Protein AF-A0A923TW00-F1 (afdb_monomer_lite)

Foldseek 3Di:
DVVVVVVCLVCLLVPLVVLLVVLQVVLVVCVVVVNPPSSVVSNVSSVVSVVSNVVSVVVVCVVVVVVVVVVPD

Radius of gyration: 17.18 Å; chains: 1; bounding box: 31×33×52 Å

Sequence (73 aa):
MMQTLLLAVKFLPYWTLPLFLIFGEMAFIFRRRGNRGRMKKMLVVSIFFFALTAAFFVFRWDMVAIPWIERHI

Secondary structure (DSSP, 8-state):
-HHHHHHHHHHHHHHHHHHHHHHHHHHHHHHHTT-HHHHHHHHHHHHHHHHHHHHHHHHHHHHHHHHHHTTT-

pLDDT: mean 83.33, std 12.08, range [59.0, 95.38]

Structure (mmCIF, N/CA/C/O backbone):
data_AF-A0A923TW00-F1
#
_entry.id   AF-A0A923TW00-F1
#
loop_
_atom_site.group_PDB
_atom_site.id
_atom_site.type_symbol
_atom_site.label_atom_id
_atom_site.label_alt_id
_atom_site.label_comp_id
_atom_site.label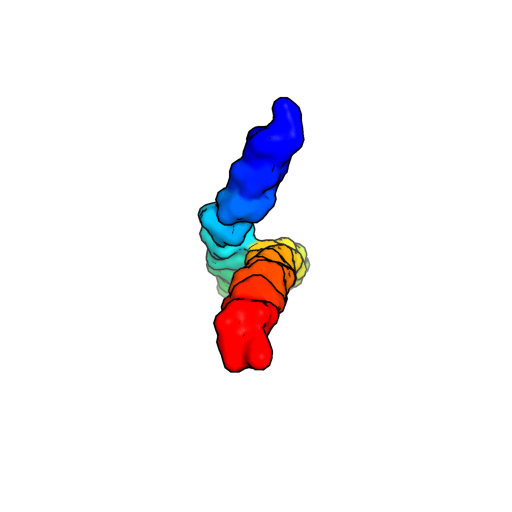_asym_id
_atom_site.label_entity_id
_atom_site.label_seq_id
_atom_site.pdbx_PDB_ins_code
_atom_site.Cartn_x
_atom_site.Cartn_y
_atom_site.Cartn_z
_atom_site.occupancy
_atom_site.B_iso_or_equiv
_atom_site.auth_seq_id
_atom_site.auth_comp_id
_atom_site.auth_asym_id
_atom_site.auth_atom_id
_atom_site.pdbx_PDB_model_num
ATOM 1 N N . MET A 1 1 ? 12.004 18.809 -15.204 1.00 66.56 1 MET A N 1
ATOM 2 C CA . MET A 1 1 ? 10.660 18.437 -14.695 1.00 66.56 1 MET A CA 1
ATOM 3 C C . MET A 1 1 ? 10.291 16.980 -14.978 1.00 66.56 1 MET A C 1
ATOM 5 O O . MET A 1 1 ? 9.913 16.297 -14.040 1.00 66.56 1 MET A O 1
ATOM 9 N N . MET A 1 2 ? 10.443 16.467 -16.209 1.00 72.75 2 MET A N 1
ATOM 10 C CA . MET A 1 2 ? 10.103 15.066 -16.546 1.00 72.75 2 MET A CA 1
ATOM 11 C C . MET A 1 2 ? 10.887 14.016 -15.722 1.00 72.75 2 MET A C 1
ATOM 13 O O . MET A 1 2 ? 10.321 13.039 -15.242 1.00 72.75 2 MET A O 1
ATOM 17 N N . GLN A 1 3 ? 12.190 14.240 -15.499 1.00 71.31 3 GLN A N 1
ATOM 18 C CA . GLN A 1 3 ? 13.063 13.307 -14.765 1.00 71.31 3 GLN A CA 1
ATOM 19 C C . GLN A 1 3 ? 12.746 13.218 -13.264 1.00 71.31 3 GLN A C 1
ATOM 21 O O . GLN A 1 3 ? 12.785 12.131 -12.692 1.00 71.31 3 GLN A O 1
ATOM 26 N N . THR A 1 4 ? 12.390 14.335 -12.624 1.00 74.38 4 THR A N 1
ATOM 27 C CA . THR A 1 4 ? 11.994 14.368 -11.208 1.00 74.38 4 THR A CA 1
ATOM 28 C C . THR A 1 4 ? 10.690 13.611 -10.968 1.00 74.38 4 THR A C 1
ATOM 30 O O . THR A 1 4 ? 10.562 12.909 -9.968 1.00 74.38 4 THR A O 1
ATOM 33 N N . LEU A 1 5 ? 9.753 13.686 -11.916 1.00 72.25 5 LEU A N 1
ATOM 34 C CA . LEU A 1 5 ? 8.493 12.945 -11.866 1.00 72.25 5 LEU A CA 1
ATOM 35 C C . LEU A 1 5 ? 8.725 11.428 -11.982 1.00 72.25 5 LEU A C 1
ATOM 37 O O . LEU A 1 5 ? 8.172 10.651 -11.209 1.00 72.25 5 LEU A O 1
ATOM 41 N N . LEU A 1 6 ? 9.616 11.008 -12.885 1.00 74.69 6 LEU A N 1
ATOM 42 C CA . LEU A 1 6 ? 10.007 9.601 -13.041 1.00 74.69 6 LEU A CA 1
ATOM 43 C C . LEU A 1 6 ? 10.721 9.039 -11.803 1.00 74.69 6 LEU A C 1
ATOM 45 O O . LEU A 1 6 ? 10.501 7.884 -11.437 1.00 74.69 6 LEU A O 1
ATOM 49 N N . LEU A 1 7 ? 11.558 9.843 -11.142 1.00 77.44 7 LEU A N 1
ATOM 50 C CA . LEU A 1 7 ? 12.180 9.478 -9.867 1.00 77.44 7 LEU A CA 1
ATOM 51 C C . LEU A 1 7 ? 11.124 9.274 -8.778 1.00 77.44 7 LEU A C 1
ATOM 53 O O . LEU A 1 7 ? 11.133 8.235 -8.124 1.00 77.44 7 LEU A O 1
ATOM 57 N N . ALA A 1 8 ? 10.176 10.202 -8.635 1.00 74.69 8 ALA A N 1
ATOM 58 C CA . ALA A 1 8 ? 9.092 10.072 -7.661 1.00 74.69 8 ALA A CA 1
ATOM 59 C C . ALA A 1 8 ? 8.283 8.778 -7.866 1.00 74.69 8 ALA A C 1
ATOM 61 O O . ALA A 1 8 ? 8.003 8.068 -6.902 1.00 74.69 8 ALA A O 1
ATOM 62 N N . VAL A 1 9 ? 7.991 8.414 -9.120 1.00 77.25 9 VAL A N 1
ATOM 63 C CA . VAL A 1 9 ? 7.303 7.157 -9.457 1.00 77.25 9 VAL A CA 1
ATOM 64 C C . VAL A 1 9 ? 8.158 5.936 -9.102 1.00 77.25 9 VAL A C 1
ATOM 66 O O . VAL A 1 9 ? 7.652 5.002 -8.489 1.00 77.25 9 VAL A O 1
ATOM 69 N N . LYS A 1 10 ? 9.464 5.939 -9.403 1.00 76.44 10 LYS A N 1
ATOM 70 C CA . LYS A 1 10 ? 10.371 4.835 -9.024 1.00 76.44 10 LYS A CA 1
ATOM 71 C C . LYS A 1 10 ? 10.481 4.642 -7.512 1.00 76.44 10 LYS A C 1
ATOM 73 O O . LYS A 1 10 ? 10.654 3.508 -7.063 1.00 76.44 10 LYS A O 1
ATOM 78 N N . PHE A 1 11 ? 10.397 5.733 -6.754 1.00 82.50 11 PHE A N 1
ATOM 79 C CA . PHE A 1 11 ? 10.490 5.719 -5.299 1.00 82.50 11 PHE A CA 1
ATOM 80 C C . PHE A 1 11 ? 9.149 5.478 -4.592 1.00 82.50 11 PHE A C 1
ATOM 82 O O . PHE A 1 11 ? 9.145 5.219 -3.393 1.00 82.50 11 PHE A O 1
ATOM 89 N N . LEU A 1 12 ? 8.028 5.494 -5.316 1.00 84.19 12 LEU A N 1
ATOM 90 C CA . LEU A 1 12 ? 6.681 5.276 -4.786 1.00 84.19 12 LEU A CA 1
ATOM 91 C C . LEU A 1 12 ? 6.555 4.057 -3.843 1.00 84.19 12 LEU A C 1
ATOM 93 O O . LEU A 1 12 ? 6.116 4.262 -2.709 1.00 84.19 12 LEU A O 1
ATOM 97 N N . PRO A 1 13 ? 7.007 2.833 -4.202 1.00 84.62 13 PRO A N 1
ATOM 98 C CA . PRO A 1 13 ? 6.896 1.667 -3.316 1.00 84.62 13 PRO A CA 1
ATOM 99 C C . PRO A 1 13 ? 7.667 1.809 -1.997 1.00 84.62 13 PRO A C 1
ATOM 101 O O . PRO A 1 13 ? 7.262 1.227 -0.992 1.00 84.62 13 PRO A O 1
ATOM 104 N N . TYR A 1 14 ? 8.747 2.598 -1.965 1.00 85.88 14 TYR A N 1
ATOM 105 C CA . TYR A 1 14 ? 9.553 2.793 -0.755 1.00 85.88 14 TYR A CA 1
ATOM 106 C C . TYR A 1 14 ? 8.827 3.615 0.311 1.00 85.88 14 TYR A C 1
ATOM 108 O O . TYR A 1 14 ? 9.167 3.502 1.483 1.00 85.88 14 TYR A O 1
ATOM 116 N N . TRP A 1 15 ? 7.818 4.401 -0.072 1.00 85.62 15 TRP A N 1
ATOM 117 C CA . TRP A 1 15 ? 6.994 5.163 0.868 1.00 85.62 15 TRP A CA 1
ATOM 118 C C . TRP A 1 15 ? 5.628 4.508 1.083 1.00 85.62 15 TRP A C 1
ATOM 120 O O . TRP A 1 15 ? 5.135 4.484 2.210 1.00 85.62 15 TRP A O 1
ATOM 130 N N . THR A 1 16 ? 5.022 3.910 0.051 1.00 91.12 16 THR A N 1
ATOM 131 C CA . THR A 1 16 ? 3.699 3.275 0.176 1.00 91.12 16 THR A CA 1
ATOM 132 C C . THR A 1 16 ? 3.735 1.978 0.981 1.00 91.12 16 THR A C 1
ATOM 134 O O . THR A 1 16 ? 2.794 1.721 1.731 1.00 91.12 16 THR A O 1
ATOM 137 N N . LEU A 1 17 ? 4.810 1.185 0.894 1.00 89.50 17 LEU A N 1
ATOM 138 C CA . LEU A 1 17 ? 4.929 -0.066 1.647 1.00 89.50 17 LEU A CA 1
ATOM 139 C C . LEU A 1 17 ? 5.058 0.173 3.169 1.00 89.50 17 LEU A C 1
ATOM 141 O O . LEU A 1 17 ? 4.287 -0.434 3.915 1.00 89.50 17 LEU A O 1
ATOM 145 N N . PRO A 1 18 ? 5.926 1.081 3.669 1.00 92.38 18 PRO A N 1
ATOM 146 C CA . PRO A 1 18 ? 5.925 1.440 5.088 1.00 92.38 18 PRO A CA 1
ATOM 147 C C . PRO A 1 18 ? 4.581 1.997 5.561 1.00 92.38 18 PRO A C 1
ATOM 149 O O . PRO A 1 18 ? 4.115 1.628 6.637 1.00 92.38 18 PRO A O 1
ATOM 152 N N . LEU A 1 19 ? 3.924 2.843 4.758 1.00 91.94 19 LEU A N 1
ATOM 153 C CA . LEU A 1 19 ? 2.609 3.387 5.107 1.00 91.94 19 LEU A CA 1
ATOM 154 C C . LEU A 1 19 ? 1.556 2.279 5.221 1.00 91.94 19 LEU A C 1
ATOM 156 O O . LEU A 1 19 ? 0.814 2.256 6.202 1.00 91.94 19 LEU A O 1
ATOM 160 N N . PHE A 1 20 ? 1.523 1.326 4.286 1.00 92.75 20 PHE A N 1
ATOM 161 C CA . PHE A 1 20 ? 0.655 0.149 4.369 1.00 92.75 20 PHE A CA 1
ATOM 162 C C . PHE A 1 20 ? 0.806 -0.580 5.713 1.00 92.75 20 PHE A C 1
ATOM 164 O O . PHE A 1 20 ? -0.205 -0.832 6.379 1.00 92.75 20 PHE A O 1
ATOM 171 N N . LEU A 1 21 ? 2.050 -0.857 6.125 1.00 93.38 21 LEU A N 1
ATOM 172 C CA . LEU A 1 21 ? 2.362 -1.542 7.382 1.00 93.38 21 LEU A CA 1
ATOM 173 C C . LEU A 1 21 ? 1.933 -0.719 8.602 1.00 93.38 21 LEU A C 1
ATOM 175 O O . LEU A 1 21 ? 1.246 -1.238 9.479 1.00 93.38 21 LEU A O 1
ATOM 179 N N . ILE A 1 22 ? 2.262 0.577 8.632 1.00 93.62 22 ILE A N 1
ATOM 180 C CA . ILE A 1 22 ? 1.891 1.482 9.732 1.00 93.62 22 ILE A CA 1
ATOM 181 C C . ILE A 1 22 ? 0.367 1.547 9.889 1.00 93.62 22 ILE A C 1
ATOM 183 O O . ILE A 1 22 ? -0.151 1.401 10.997 1.00 93.62 22 ILE A O 1
ATOM 187 N N . PHE A 1 23 ? -0.375 1.734 8.794 1.00 93.25 23 PHE A N 1
ATOM 188 C CA . PHE A 1 23 ? -1.837 1.802 8.845 1.00 93.25 23 PHE A CA 1
ATOM 189 C C . PHE A 1 23 ? -2.477 0.449 9.182 1.00 93.25 23 PHE A C 1
ATOM 191 O O . PHE A 1 23 ? -3.499 0.419 9.876 1.00 93.25 23 PHE A O 1
ATOM 198 N N . GLY A 1 24 ? -1.869 -0.659 8.752 1.00 91.06 24 GLY A N 1
ATOM 199 C CA . GLY A 1 24 ? -2.283 -2.011 9.132 1.00 91.06 24 GLY A CA 1
ATOM 200 C C . GLY A 1 24 ? -2.148 -2.247 10.638 1.00 91.06 24 GLY A C 1
ATOM 201 O O . GLY A 1 24 ? -3.115 -2.644 11.296 1.00 91.06 24 GLY A O 1
ATOM 202 N N . GLU A 1 25 ? -0.994 -1.898 11.208 1.00 93.62 25 GLU A N 1
ATOM 203 C CA . GLU A 1 25 ? -0.742 -1.956 12.653 1.00 93.62 25 GLU A CA 1
ATOM 204 C C . GLU 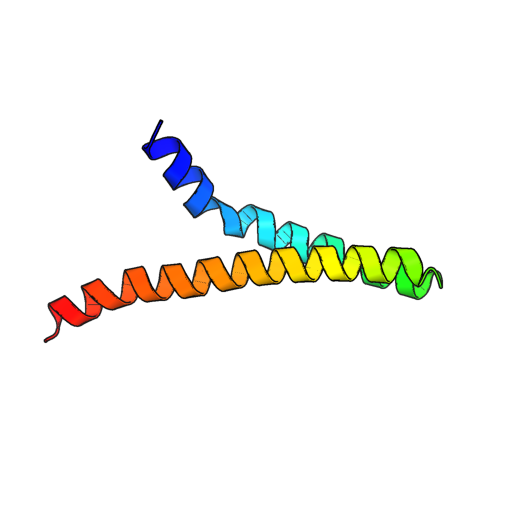A 1 25 ? -1.691 -1.037 13.434 1.00 93.62 25 GLU A C 1
ATOM 206 O O . GLU A 1 25 ? -2.318 -1.454 14.413 1.00 93.62 25 GLU A O 1
ATOM 211 N N . MET A 1 26 ? -1.904 0.198 12.967 1.00 92.12 26 MET A N 1
ATOM 212 C CA . MET A 1 26 ? -2.876 1.106 13.582 1.00 92.12 26 MET A CA 1
ATOM 213 C C . MET A 1 26 ? -4.291 0.521 13.580 1.00 92.12 26 MET A C 1
ATOM 215 O O . MET A 1 26 ? -4.992 0.611 14.595 1.00 92.12 26 MET A O 1
ATOM 219 N N . ALA A 1 27 ? -4.723 -0.106 12.481 1.00 92.75 27 ALA A N 1
ATOM 220 C CA . ALA A 1 27 ? -6.018 -0.777 12.425 1.00 92.75 27 ALA A CA 1
ATOM 221 C C . ALA A 1 27 ? -6.117 -1.869 13.503 1.00 92.75 27 ALA A C 1
ATOM 223 O O . ALA A 1 27 ? -7.124 -1.946 14.214 1.00 92.75 27 ALA A O 1
ATOM 224 N N . PHE A 1 28 ? -5.059 -2.655 13.697 1.00 93.06 28 PHE A N 1
ATOM 225 C CA . PHE A 1 28 ? -5.013 -3.691 14.725 1.00 93.06 28 PHE A CA 1
ATOM 226 C C . PHE A 1 28 ? -5.045 -3.124 16.154 1.00 93.06 28 PHE A C 1
ATOM 228 O O . PHE A 1 28 ? -5.786 -3.629 17.006 1.00 93.06 28 PHE A O 1
ATOM 235 N N . ILE A 1 29 ? -4.348 -2.015 16.413 1.00 93.81 29 ILE A N 1
ATOM 236 C CA . ILE A 1 29 ? -4.418 -1.297 17.696 1.00 93.81 29 ILE A CA 1
ATOM 237 C C . ILE A 1 29 ? -5.850 -0.811 17.968 1.00 93.81 29 ILE A C 1
ATOM 239 O O . ILE A 1 29 ? -6.379 -1.016 19.065 1.00 93.81 29 ILE A O 1
ATOM 243 N N . PHE A 1 30 ? -6.523 -0.208 16.982 1.00 93.38 30 PHE A N 1
ATOM 244 C CA . PHE A 1 30 ? -7.912 0.240 17.145 1.00 93.38 30 PHE A CA 1
ATOM 245 C C . PHE A 1 30 ? -8.894 -0.922 17.322 1.00 93.38 30 PHE A C 1
ATOM 247 O O . PHE A 1 30 ? -9.864 -0.773 18.071 1.00 93.38 30 PHE A O 1
ATOM 254 N N . ARG A 1 31 ? -8.626 -2.082 16.704 1.00 92.81 31 ARG A N 1
ATOM 255 C CA . ARG A 1 31 ? -9.384 -3.320 16.938 1.00 92.81 31 ARG A CA 1
ATOM 256 C C . ARG A 1 31 ? -9.293 -3.751 18.400 1.00 92.81 31 ARG A C 1
ATOM 258 O O . ARG A 1 31 ? -10.332 -3.999 19.008 1.00 92.81 31 ARG A O 1
ATOM 265 N N . ARG A 1 32 ? -8.083 -3.784 18.975 1.00 93.88 32 ARG A N 1
ATOM 266 C CA . ARG A 1 32 ? -7.856 -4.132 20.393 1.00 93.88 32 ARG A CA 1
ATOM 267 C C . ARG A 1 32 ? -8.549 -3.161 21.354 1.00 93.88 32 ARG A C 1
ATOM 269 O O . ARG A 1 32 ? -9.036 -3.581 22.393 1.00 93.88 32 ARG A O 1
ATOM 276 N N . ARG A 1 33 ? -8.652 -1.880 20.988 1.00 93.25 33 ARG A N 1
ATOM 277 C CA . ARG A 1 33 ? -9.361 -0.847 21.770 1.00 93.25 33 ARG A CA 1
ATOM 278 C C . ARG A 1 33 ? -10.887 -0.847 21.579 1.00 93.25 33 ARG A C 1
ATOM 280 O O . ARG A 1 33 ? -11.550 0.063 22.062 1.00 93.25 33 ARG A O 1
ATOM 287 N N . GLY A 1 34 ? -11.451 -1.793 20.822 1.00 92.94 34 GLY A N 1
ATOM 288 C CA . GLY A 1 34 ? -12.892 -1.861 20.544 1.00 92.94 34 GLY A CA 1
ATOM 289 C C . GLY A 1 34 ? -13.422 -0.764 19.608 1.00 92.94 34 GLY A C 1
ATOM 290 O O . GLY A 1 34 ? -14.620 -0.714 19.328 1.00 92.94 34 GLY A O 1
ATOM 291 N N . ASN A 1 35 ? -12.558 0.098 19.060 1.00 92.81 35 ASN A N 1
ATOM 292 C CA . ASN A 1 35 ? -12.967 1.218 18.213 1.00 92.81 35 ASN A CA 1
ATOM 293 C C . ASN A 1 35 ? -13.108 0.778 16.746 1.00 92.81 35 ASN A C 1
ATOM 295 O O . ASN A 1 35 ? -12.275 1.082 15.885 1.00 92.81 35 ASN A O 1
ATOM 299 N N . ARG A 1 36 ? -14.195 0.048 16.464 1.00 89.12 36 ARG A N 1
ATOM 300 C CA . ARG A 1 36 ? -14.484 -0.534 15.140 1.00 89.12 36 ARG A CA 1
ATOM 301 C C . ARG A 1 36 ? -14.565 0.513 14.021 1.00 89.12 36 ARG A C 1
ATOM 303 O O . ARG A 1 36 ? -14.190 0.211 12.891 1.00 89.12 36 ARG A O 1
ATOM 310 N N . GLY A 1 37 ? -15.016 1.735 14.320 1.00 93.12 37 GLY A N 1
ATOM 311 C CA . GLY A 1 37 ? -15.116 2.819 13.336 1.00 93.12 37 GLY A CA 1
ATOM 312 C C . GLY A 1 37 ? -13.747 3.284 12.836 1.00 93.12 37 GLY A C 1
ATOM 313 O O . GLY A 1 37 ? -13.504 3.308 11.629 1.00 93.12 37 GLY A O 1
ATOM 314 N N . ARG A 1 38 ? -12.822 3.597 13.755 1.00 91.00 38 ARG A N 1
ATOM 315 C CA . ARG A 1 38 ? -11.446 3.982 13.389 1.00 91.00 38 ARG A CA 1
ATOM 316 C C . ARG A 1 38 ? -10.664 2.816 12.788 1.00 91.00 38 ARG A C 1
ATOM 318 O O . ARG A 1 38 ? -9.954 3.028 11.813 1.00 91.00 38 ARG A O 1
ATOM 325 N N . MET A 1 39 ? -10.861 1.595 13.293 1.00 94.81 39 MET A N 1
ATOM 326 C CA . MET A 1 39 ? -10.273 0.379 12.718 1.00 94.81 39 MET A CA 1
ATOM 327 C C . MET A 1 39 ? -10.606 0.241 11.228 1.00 94.81 39 MET A C 1
ATOM 329 O O . MET A 1 39 ? -9.695 0.087 10.422 1.00 94.81 39 MET A O 1
ATOM 333 N N . LYS A 1 40 ? -11.892 0.337 10.848 1.00 93.44 40 LYS A N 1
ATOM 334 C CA . LYS A 1 40 ? -12.312 0.230 9.440 1.00 93.44 40 LYS A CA 1
ATOM 335 C C . LYS A 1 40 ? -11.648 1.293 8.565 1.00 93.44 40 LYS A C 1
ATOM 337 O O . LYS A 1 40 ? -11.154 0.960 7.496 1.00 93.44 40 LYS A O 1
ATOM 342 N N . LYS A 1 41 ? -11.594 2.547 9.029 1.00 93.75 41 LYS A N 1
ATOM 343 C CA . LYS A 1 41 ? -10.943 3.641 8.286 1.00 93.75 41 LYS A CA 1
ATOM 344 C C . LYS A 1 41 ? -9.456 3.362 8.054 1.00 93.75 41 LYS A C 1
ATOM 346 O O . LYS A 1 41 ? -9.001 3.470 6.923 1.00 93.75 41 LYS A O 1
ATOM 351 N N . MET A 1 42 ? -8.723 2.945 9.088 1.00 94.56 42 MET A N 1
ATOM 352 C CA . MET A 1 42 ? -7.294 2.623 8.957 1.00 94.56 42 MET A CA 1
ATOM 353 C C . MET A 1 42 ? -7.051 1.409 8.058 1.00 94.56 42 MET A C 1
ATOM 355 O O . MET A 1 42 ? -6.112 1.413 7.270 1.00 94.56 42 MET A O 1
ATOM 359 N N . LEU A 1 43 ? -7.932 0.406 8.114 1.00 94.00 43 LEU A N 1
ATOM 360 C CA . LEU A 1 43 ? -7.855 -0.763 7.241 1.00 94.00 43 LEU A CA 1
ATOM 361 C C . LEU A 1 43 ? -8.063 -0.385 5.767 1.00 94.00 43 LEU A C 1
ATOM 363 O O . LEU A 1 43 ? -7.305 -0.835 4.919 1.00 94.00 43 LEU A O 1
ATOM 367 N N . VAL A 1 44 ? -9.039 0.478 5.462 1.00 95.38 44 VAL A N 1
ATOM 368 C CA . VAL A 1 44 ? -9.266 0.986 4.095 1.00 95.38 44 VAL A CA 1
ATOM 369 C C . VAL A 1 44 ? -8.037 1.735 3.579 1.00 95.38 44 VAL A C 1
ATOM 371 O O . VAL A 1 44 ? -7.604 1.494 2.456 1.00 95.38 44 VAL A O 1
ATOM 374 N N . VAL A 1 45 ? -7.442 2.597 4.407 1.00 94.62 45 VAL A N 1
ATOM 375 C CA . VAL A 1 45 ? -6.221 3.335 4.046 1.00 94.62 45 VAL A CA 1
ATOM 376 C C . VAL A 1 45 ? -5.047 2.379 3.813 1.00 94.62 45 VAL A C 1
ATOM 378 O O . VAL A 1 45 ? -4.337 2.510 2.820 1.00 94.62 45 VAL A O 1
ATOM 381 N N . SER A 1 46 ? -4.869 1.379 4.678 1.00 94.25 46 SER A N 1
ATOM 382 C CA . SER A 1 46 ? -3.852 0.335 4.513 1.00 94.25 46 SER A CA 1
ATOM 383 C C . SER A 1 46 ? -4.045 -0.418 3.186 1.00 94.25 46 SER A C 1
ATOM 385 O O . SER A 1 46 ? -3.134 -0.448 2.359 1.00 94.25 46 SER A O 1
ATOM 387 N N . ILE A 1 47 ? -5.252 -0.922 2.908 1.00 94.50 47 ILE A N 1
ATOM 388 C CA . ILE A 1 47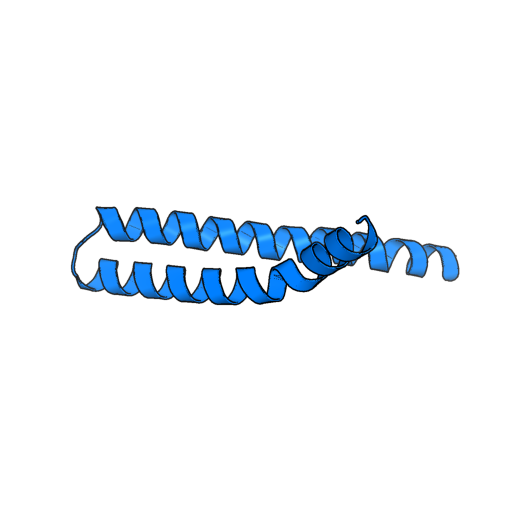 ? -5.577 -1.628 1.655 1.00 94.50 47 ILE A CA 1
ATOM 389 C C . ILE A 1 47 ? -5.311 -0.752 0.424 1.00 94.50 47 ILE A C 1
ATOM 391 O O . ILE A 1 47 ? -4.790 -1.244 -0.574 1.00 94.50 47 ILE A O 1
ATOM 395 N N . PHE A 1 48 ? -5.614 0.545 0.490 1.00 94.00 48 PHE A N 1
ATOM 396 C CA . PHE A 1 48 ? -5.318 1.478 -0.596 1.00 94.00 48 PHE A CA 1
ATOM 397 C C . PHE A 1 48 ? -3.810 1.559 -0.899 1.00 94.00 48 PHE A C 1
ATOM 399 O O . PHE A 1 48 ? -3.407 1.445 -2.057 1.00 94.00 48 PHE A O 1
ATOM 406 N N . PHE A 1 49 ? -2.961 1.674 0.128 1.00 92.88 49 PHE A N 1
ATOM 407 C CA . PHE A 1 49 ? -1.502 1.664 -0.049 1.00 92.88 49 PHE A CA 1
ATOM 408 C C . PHE A 1 49 ? -0.963 0.314 -0.534 1.00 92.88 49 PHE A C 1
ATOM 410 O O . PHE A 1 49 ? -0.017 0.277 -1.328 1.00 92.88 49 PHE A O 1
ATOM 417 N N . PHE A 1 50 ? -1.576 -0.789 -0.104 1.00 92.69 50 PHE A N 1
ATOM 418 C CA . PHE A 1 50 ? -1.262 -2.117 -0.623 1.00 92.69 50 PHE A CA 1
ATOM 419 C C . PHE A 1 50 ? -1.560 -2.210 -2.122 1.00 92.69 50 PHE A C 1
ATOM 421 O O . PHE A 1 50 ? -0.684 -2.600 -2.890 1.00 92.69 50 PHE A O 1
ATOM 428 N N . ALA A 1 51 ? -2.751 -1.783 -2.552 1.00 92.75 51 ALA A N 1
ATOM 429 C CA . ALA A 1 51 ? -3.150 -1.790 -3.957 1.00 92.75 51 ALA A CA 1
ATOM 430 C C . ALA A 1 51 ? -2.226 -0.920 -4.825 1.00 92.75 51 ALA A C 1
ATOM 432 O O . ALA A 1 51 ? -1.804 -1.359 -5.891 1.00 92.75 51 ALA A O 1
ATOM 433 N N . LEU A 1 52 ? -1.845 0.269 -4.345 1.00 90.88 52 LEU A N 1
ATOM 434 C CA . LEU A 1 52 ? -0.854 1.136 -4.998 1.00 90.88 52 LEU A CA 1
ATOM 435 C C . LEU A 1 52 ? 0.496 0.439 -5.188 1.00 90.88 52 LEU A C 1
ATOM 437 O O . LEU A 1 52 ? 1.085 0.494 -6.267 1.00 90.88 52 LEU A O 1
ATOM 441 N N . THR A 1 53 ? 0.976 -0.230 -4.142 1.00 90.31 53 THR A N 1
ATOM 442 C CA . THR A 1 53 ? 2.254 -0.948 -4.177 1.00 90.31 53 THR A CA 1
ATOM 443 C C . THR A 1 53 ? 2.177 -2.136 -5.139 1.00 90.31 53 THR A C 1
ATOM 445 O O . THR A 1 53 ? 3.055 -2.298 -5.982 1.00 90.31 53 THR A O 1
ATOM 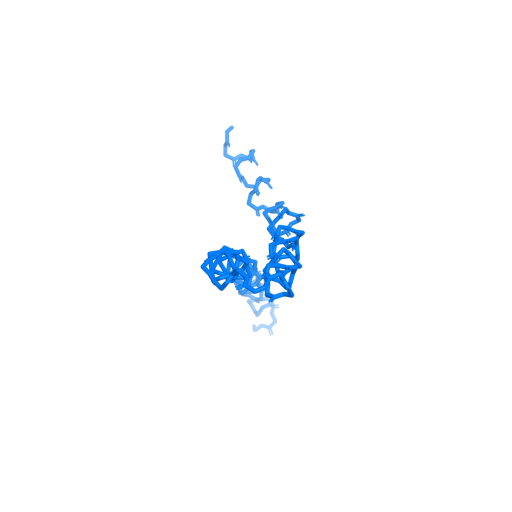448 N N . ALA A 1 54 ? 1.107 -2.931 -5.070 1.00 89.31 54 ALA A N 1
ATOM 449 C CA . ALA A 1 54 ? 0.885 -4.074 -5.950 1.00 89.31 54 ALA A CA 1
ATOM 450 C C . ALA A 1 54 ? 0.772 -3.652 -7.423 1.00 89.31 54 ALA A C 1
ATOM 452 O O . ALA A 1 54 ? 1.471 -4.209 -8.266 1.00 89.31 54 ALA A O 1
ATOM 453 N N . ALA A 1 55 ? -0.031 -2.627 -7.727 1.00 88.06 55 ALA A N 1
ATOM 454 C CA . ALA A 1 55 ? -0.159 -2.082 -9.076 1.00 88.06 55 ALA A CA 1
ATOM 455 C C . ALA A 1 55 ? 1.203 -1.639 -9.625 1.00 88.06 55 ALA A C 1
ATOM 457 O O . ALA A 1 55 ? 1.557 -1.993 -10.747 1.00 88.06 55 ALA A O 1
ATOM 458 N N . PHE A 1 56 ? 2.007 -0.936 -8.819 1.00 86.62 56 PHE A N 1
ATOM 459 C CA . PHE A 1 56 ? 3.351 -0.533 -9.227 1.00 86.62 56 PHE A CA 1
ATOM 460 C C . PHE A 1 56 ? 4.228 -1.730 -9.622 1.00 86.62 56 PHE A C 1
ATOM 462 O O . PHE A 1 56 ? 4.892 -1.675 -10.655 1.00 86.62 56 PHE A O 1
ATOM 469 N N . PHE A 1 57 ? 4.235 -2.810 -8.834 1.00 84.38 57 PHE A N 1
ATOM 470 C CA . PHE A 1 57 ? 5.030 -3.998 -9.158 1.00 84.38 57 PHE A CA 1
ATOM 471 C C . PHE A 1 57 ? 4.508 -4.749 -10.384 1.00 84.38 57 PHE A C 1
ATOM 473 O O . PHE A 1 57 ? 5.331 -5.184 -11.183 1.00 84.38 57 PHE A O 1
ATOM 480 N N . VAL A 1 58 ? 3.188 -4.850 -10.569 1.00 84.00 58 VAL A N 1
ATOM 481 C CA . VAL A 1 58 ? 2.582 -5.479 -11.757 1.00 84.00 58 VAL A CA 1
ATOM 482 C C . VAL A 1 58 ? 2.992 -4.728 -13.026 1.00 84.00 58 VAL A C 1
ATOM 484 O O . VAL A 1 58 ? 3.639 -5.305 -13.895 1.00 84.00 58 VAL A O 1
ATOM 487 N N . PHE A 1 59 ? 2.751 -3.415 -13.090 1.00 79.25 59 PHE A N 1
ATOM 488 C CA . PHE A 1 59 ? 3.114 -2.622 -14.270 1.00 79.25 59 PHE A CA 1
ATOM 489 C C . PHE A 1 59 ? 4.630 -2.535 -14.489 1.00 79.25 59 PHE A C 1
ATOM 491 O O . PHE A 1 59 ? 5.096 -2.498 -15.628 1.00 79.25 59 PHE A O 1
ATOM 498 N N . ARG A 1 60 ? 5.431 -2.513 -13.414 1.00 74.19 60 ARG A N 1
ATOM 499 C CA . ARG A 1 60 ? 6.896 -2.538 -13.526 1.00 74.19 60 ARG A CA 1
ATOM 500 C C . ARG A 1 60 ? 7.403 -3.880 -14.045 1.00 74.19 60 ARG A C 1
ATOM 502 O O . ARG A 1 60 ? 8.373 -3.884 -14.797 1.00 74.19 60 ARG A O 1
ATOM 509 N N . TRP A 1 61 ? 6.789 -4.990 -13.643 1.00 62.22 61 TRP A N 1
ATOM 510 C CA . TRP A 1 61 ? 7.138 -6.316 -14.142 1.00 62.22 61 TRP A CA 1
ATOM 511 C C . TRP A 1 61 ? 6.833 -6.430 -15.636 1.00 62.22 61 TRP A C 1
ATOM 513 O O . TRP A 1 61 ? 7.722 -6.809 -16.393 1.00 62.22 61 TRP A O 1
ATOM 523 N N . ASP A 1 62 ? 5.652 -5.982 -16.073 1.00 63.50 62 ASP A N 1
ATOM 524 C CA . ASP A 1 62 ? 5.274 -5.974 -17.492 1.00 63.50 62 ASP A CA 1
ATOM 525 C C . ASP A 1 62 ? 6.246 -5.138 -18.339 1.00 63.50 62 ASP A C 1
ATOM 527 O O . ASP A 1 62 ? 6.766 -5.614 -19.348 1.00 63.50 62 ASP A O 1
ATOM 531 N N . MET A 1 63 ? 6.599 -3.925 -17.896 1.00 62.56 63 MET A N 1
ATOM 532 C CA . MET A 1 63 ? 7.550 -3.068 -18.623 1.00 62.56 63 MET A CA 1
ATOM 533 C C . MET A 1 63 ? 8.982 -3.623 -18.680 1.00 62.56 63 MET A C 1
ATOM 535 O O . MET A 1 63 ? 9.737 -3.252 -19.577 1.00 62.56 63 MET A O 1
ATOM 539 N N . VAL A 1 64 ? 9.389 -4.470 -17.729 1.00 62.31 64 VAL A N 1
ATOM 540 C CA . VAL A 1 64 ? 10.717 -5.112 -17.729 1.00 62.31 64 VAL A CA 1
ATOM 541 C C . VAL A 1 64 ? 10.703 -6.413 -18.536 1.00 62.31 64 VAL A C 1
ATOM 543 O O . VAL A 1 64 ? 11.694 -6.729 -19.192 1.00 62.31 64 VAL A O 1
ATOM 546 N N . ALA A 1 65 ? 9.590 -7.148 -18.522 1.00 60.50 65 ALA A N 1
ATOM 547 C CA . ALA A 1 65 ? 9.444 -8.419 -19.222 1.00 60.50 65 ALA A CA 1
ATOM 548 C C . ALA A 1 65 ? 9.333 -8.248 -20.747 1.00 60.50 65 ALA A C 1
ATOM 550 O O . ALA A 1 65 ? 9.972 -8.998 -21.482 1.00 60.50 65 ALA A O 1
ATOM 551 N N . ILE A 1 66 ? 8.594 -7.240 -21.230 1.00 60.78 66 ILE A N 1
ATOM 552 C CA . ILE A 1 66 ? 8.393 -6.977 -22.671 1.00 60.78 66 ILE A CA 1
ATOM 553 C C . ILE A 1 66 ? 9.723 -6.846 -23.452 1.00 60.78 66 ILE A C 1
ATOM 555 O O . ILE A 1 66 ? 9.929 -7.614 -24.391 1.00 60.78 66 ILE A O 1
ATOM 559 N N . PRO A 1 67 ? 10.682 -5.979 -23.062 1.00 59.91 67 PRO A N 1
ATOM 560 C CA . PRO A 1 67 ? 11.960 -5.865 -23.773 1.00 59.91 67 PRO A CA 1
ATOM 561 C C . PRO A 1 67 ? 12.895 -7.070 -23.571 1.00 59.91 67 PRO A C 1
ATOM 563 O O . PRO A 1 67 ? 13.861 -7.226 -24.317 1.00 59.91 67 PRO A O 1
ATOM 566 N N . TRP A 1 68 ? 12.661 -7.914 -22.558 1.00 60.78 68 TRP A N 1
ATOM 567 C CA . TRP A 1 68 ? 13.413 -9.161 -22.380 1.00 60.78 68 TRP A CA 1
ATOM 568 C C . TRP A 1 68 ? 12.946 -10.236 -23.370 1.00 60.78 68 TRP A C 1
ATOM 570 O O . TRP A 1 68 ? 13.782 -10.944 -23.934 1.00 60.78 68 TRP A O 1
ATOM 580 N N . ILE A 1 69 ? 11.635 -10.295 -23.630 1.00 60.91 69 ILE A N 1
ATOM 581 C CA . ILE A 1 69 ? 10.999 -11.196 -24.601 1.00 60.91 69 ILE A CA 1
ATOM 582 C C . ILE A 1 69 ? 11.376 -10.809 -26.039 1.00 60.91 69 IL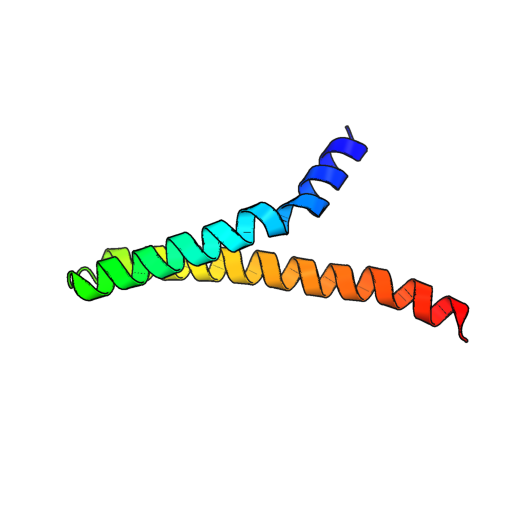E A C 1
ATOM 584 O O . ILE A 1 69 ? 11.792 -1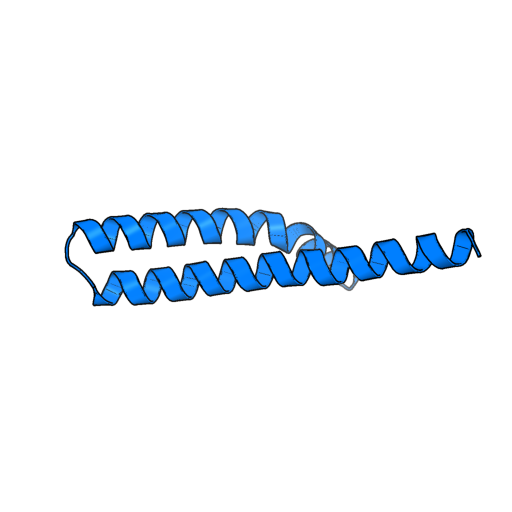1.679 -26.797 1.00 60.91 69 ILE A O 1
ATOM 588 N N . GLU A 1 70 ? 11.342 -9.518 -26.394 1.00 62.41 70 GLU A N 1
ATOM 589 C CA . GLU A 1 70 ? 11.759 -9.031 -27.727 1.00 62.41 70 GLU A CA 1
ATOM 590 C C . GLU A 1 70 ? 13.228 -9.328 -28.076 1.00 62.41 70 GLU A C 1
ATOM 592 O O . GLU A 1 70 ? 13.592 -9.316 -29.246 1.00 62.41 70 GLU A O 1
ATOM 597 N N . ARG A 1 71 ? 14.098 -9.574 -27.086 1.00 65.50 71 ARG A N 1
ATOM 598 C CA . ARG A 1 71 ? 15.515 -9.909 -27.329 1.00 65.50 71 ARG A CA 1
ATOM 599 C C . ARG A 1 71 ? 15.793 -11.398 -27.529 1.00 65.50 71 ARG A C 1
ATOM 601 O O . ARG A 1 71 ? 16.909 -11.726 -27.921 1.00 65.50 71 ARG A O 1
ATOM 608 N N . HIS A 1 72 ? 14.853 -12.279 -27.191 1.00 67.19 72 HIS A N 1
ATOM 609 C CA . HIS A 1 72 ? 15.065 -13.735 -27.184 1.00 67.19 72 HIS A CA 1
ATOM 610 C C . HIS A 1 72 ? 14.116 -14.496 -28.130 1.00 67.19 72 HIS A C 1
ATOM 612 O O . HIS A 1 72 ? 14.115 -15.727 -28.110 1.00 67.19 72 HIS A O 1
ATOM 618 N N . ILE A 1 73 ? 13.334 -13.778 -28.943 1.00 59.00 73 ILE A N 1
ATOM 619 C CA . ILE A 1 73 ? 12.556 -14.288 -30.086 1.00 59.00 73 ILE A CA 1
ATOM 620 C C . ILE A 1 73 ? 13.204 -13.748 -31.360 1.00 59.00 73 ILE A C 1
ATOM 622 O O . ILE A 1 73 ? 13.340 -14.535 -32.321 1.00 59.00 73 ILE A O 1
#